Protein AF-A0A939L1F6-F1 (afdb_monomer)

pLDDT: mean 75.93, std 15.32, range [46.59, 95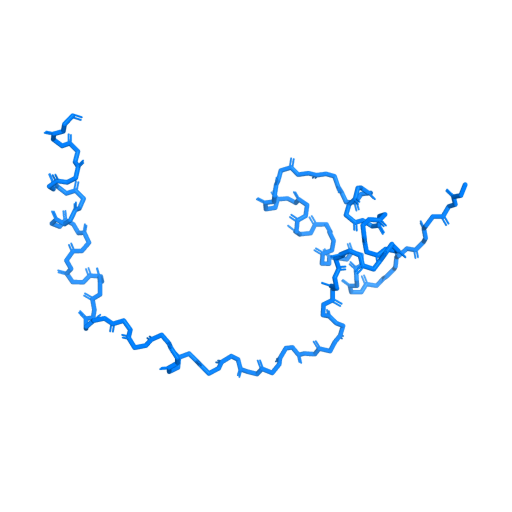.44]

Secondary structure (DSSP, 8-state):
------HHHHHHHHHHHHHHTS-HHHHHHHHHTTSS----SPPP---GGG--PSS-GGGSHHHHHHHHT--

Solvent-accessible surface area (backbone atoms only — not comparable to full-atom values): 4692 Å² total; per-residue (Å²): 139,88,88,88,76,62,71,70,63,42,49,52,34,45,55,49,12,64,76,69,77,51,54,39,65,60,52,50,50,35,35,76,69,65,76,42,85,71,85,85,61,85,72,73,82,75,66,62,76,79,64,76,62,73,86,61,63,76,82,46,45,69,59,52,57,67,66,67,74,78,123

Foldseek 3Di:
DDFDDDDPLLVQLCVVCVVVVHDSVVVSVCVVVVVDDDDPDPDPPPPCVVCPDPPDPVVCVVVCVVVPVPD

Nearest PDB structures (foldseek):
  7zwc-assembly1_b  TM=4.096E-01  e=8.575E+00  Homo sapiens

Radius of gyration: 18.83 Å; Cα contacts (8 Å, |Δi|>4): 28; chains: 1; bounding box: 25×36×49 Å

Structure (mmCIF, N/CA/C/O backbone):
data_AF-A0A939L1F6-F1
#
_entry.id   AF-A0A939L1F6-F1
#
loop_
_atom_site.group_PDB
_atom_site.id
_atom_site.type_symbol
_atom_site.label_atom_id
_atom_site.label_alt_id
_atom_site.label_comp_id
_atom_site.label_asym_id
_atom_site.label_entity_id
_atom_site.label_seq_id
_atom_site.pdbx_PDB_ins_code
_atom_site.Cartn_x
_atom_site.Cartn_y
_atom_site.Cartn_z
_atom_site.occupancy
_atom_site.B_iso_or_equiv
_atom_site.auth_seq_id
_atom_site.auth_comp_id
_atom_site.auth_asym_id
_atom_site.auth_atom_id
_atom_site.pdbx_PDB_model_num
ATOM 1 N N . MET A 1 1 ? 7.953 15.681 -12.450 1.00 65.25 1 MET A N 1
ATOM 2 C CA . MET A 1 1 ? 8.177 14.220 -12.442 1.00 65.25 1 MET A CA 1
ATOM 3 C C . MET A 1 1 ? 6.821 13.561 -12.259 1.00 65.25 1 MET A C 1
ATOM 5 O O . MET A 1 1 ? 6.126 13.945 -11.329 1.00 65.25 1 MET A O 1
ATOM 9 N N . SER A 1 2 ? 6.406 12.675 -13.163 1.00 78.75 2 SER A N 1
ATOM 10 C CA . SER A 1 2 ? 5.128 11.954 -13.076 1.00 78.75 2 SER A CA 1
ATOM 11 C C . SER A 1 2 ? 5.384 10.472 -12.803 1.00 78.75 2 SER A C 1
ATOM 13 O O . SER A 1 2 ? 6.241 9.861 -13.437 1.00 78.75 2 SER A O 1
ATOM 15 N N . VAL A 1 3 ? 4.653 9.900 -11.845 1.00 81.69 3 VAL A N 1
ATOM 16 C CA . VAL A 1 3 ? 4.710 8.474 -11.498 1.00 81.69 3 VAL A CA 1
ATOM 17 C C . VAL A 1 3 ? 3.433 7.819 -12.007 1.00 81.69 3 VAL A C 1
ATOM 19 O O . 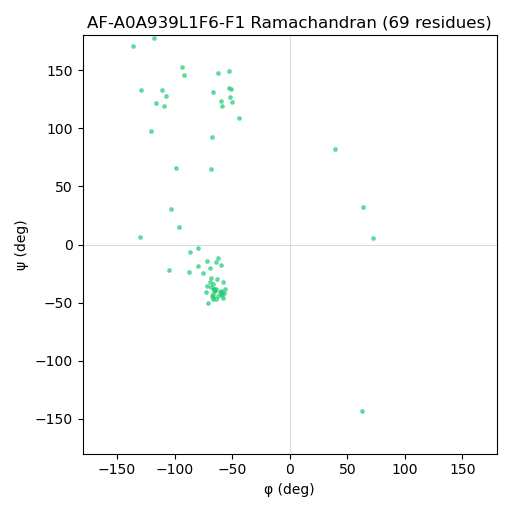VAL A 1 3 ? 2.340 8.300 -11.726 1.00 81.69 3 VAL A O 1
ATOM 22 N N . THR A 1 4 ? 3.566 6.738 -12.775 1.00 83.94 4 THR A N 1
ATOM 23 C CA . THR A 1 4 ? 2.421 5.977 -13.295 1.00 83.94 4 THR A CA 1
ATOM 24 C C . THR A 1 4 ? 2.450 4.575 -12.703 1.00 83.94 4 THR A C 1
ATOM 26 O O . THR A 1 4 ? 3.428 3.852 -12.879 1.00 83.94 4 THR A O 1
ATOM 29 N N . VAL A 1 5 ? 1.378 4.188 -12.009 1.00 82.06 5 VAL A N 1
ATOM 30 C CA . VAL A 1 5 ? 1.196 2.843 -11.448 1.00 82.06 5 VAL A CA 1
ATOM 31 C C . VAL A 1 5 ? -0.167 2.321 -11.885 1.00 82.06 5 VAL A C 1
ATOM 33 O O . VAL A 1 5 ? -1.161 3.037 -11.801 1.00 82.06 5 VAL A O 1
ATOM 36 N N . SER A 1 6 ? -0.226 1.082 -12.368 1.00 86.94 6 SER A N 1
ATOM 37 C CA . SER A 1 6 ? -1.443 0.482 -12.921 1.00 86.94 6 SER A CA 1
ATOM 38 C C . SER A 1 6 ? -1.645 -0.958 -12.440 1.00 86.94 6 SER A C 1
ATOM 40 O O . SER A 1 6 ? -0.778 -1.549 -11.788 1.00 86.94 6 SER A O 1
ATOM 42 N N . GLY A 1 7 ? -2.823 -1.515 -12.735 1.00 88.50 7 GLY A N 1
ATOM 43 C CA . GLY A 1 7 ? -3.170 -2.899 -12.410 1.00 88.50 7 GLY A CA 1
ATOM 44 C C . GLY A 1 7 ? -3.176 -3.184 -10.906 1.00 88.50 7 GLY A C 1
ATOM 45 O O . GLY A 1 7 ? -3.557 -2.335 -10.097 1.00 88.50 7 GLY A O 1
ATOM 46 N N . LEU A 1 8 ? -2.729 -4.386 -10.535 1.00 88.00 8 LEU A N 1
ATOM 47 C CA . LEU A 1 8 ? -2.704 -4.867 -9.151 1.00 88.00 8 LEU A CA 1
ATOM 48 C C . LEU A 1 8 ? -1.923 -3.938 -8.209 1.00 88.00 8 LEU A C 1
ATOM 50 O O . LEU A 1 8 ? -2.373 -3.674 -7.099 1.00 88.00 8 LEU A O 1
ATOM 54 N N . LYS A 1 9 ? -0.803 -3.363 -8.666 1.00 88.19 9 LYS A N 1
ATOM 55 C CA . LYS A 1 9 ? -0.011 -2.418 -7.861 1.00 88.19 9 LYS A CA 1
ATOM 56 C C . LYS A 1 9 ? -0.822 -1.191 -7.447 1.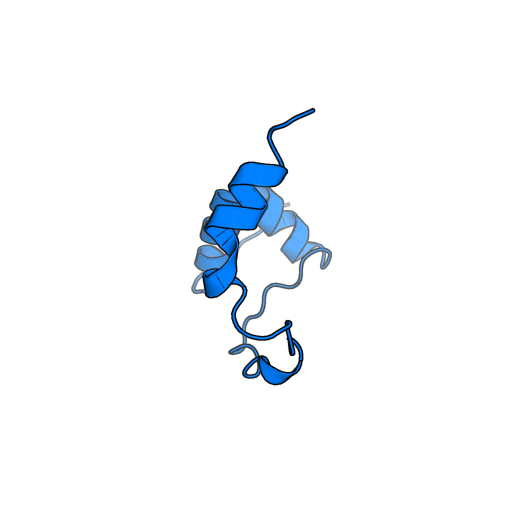00 88.19 9 LYS A C 1
ATOM 58 O O . LYS A 1 9 ? -0.744 -0.762 -6.302 1.00 88.19 9 LYS A O 1
ATOM 63 N N . ALA A 1 10 ? -1.614 -0.639 -8.367 1.00 90.81 10 ALA A N 1
ATOM 64 C CA . ALA A 1 10 ? -2.453 0.521 -8.081 1.00 90.81 10 ALA A CA 1
ATOM 65 C C . ALA A 1 10 ? -3.594 0.185 -7.112 1.00 90.81 10 ALA A C 1
ATOM 67 O O . ALA A 1 10 ? -4.051 1.065 -6.388 1.00 90.81 10 ALA A O 1
ATOM 68 N N . GLN A 1 11 ? -4.069 -1.064 -7.110 1.00 91.31 11 GLN A N 1
ATOM 69 C CA . GLN A 1 11 ? -5.055 -1.535 -6.140 1.00 91.31 11 GLN A CA 1
ATOM 70 C C . GLN A 1 11 ? -4.426 -1.673 -4.748 1.00 91.31 11 GLN A C 1
ATOM 72 O O . GLN A 1 11 ? -4.917 -1.056 -3.811 1.00 91.31 11 GLN A O 1
ATOM 77 N N . ILE A 1 12 ? -3.277 -2.350 -4.640 1.00 90.81 12 ILE A N 1
ATOM 78 C CA . ILE A 1 12 ? -2.558 -2.512 -3.365 1.00 90.81 12 ILE A CA 1
ATOM 79 C C . ILE A 1 12 ? -2.211 -1.153 -2.744 1.00 90.81 12 ILE A C 1
ATOM 81 O O . ILE A 1 12 ? -2.376 -0.965 -1.544 1.00 90.81 12 ILE A O 1
ATOM 85 N N . LEU A 1 13 ? -1.769 -0.183 -3.552 1.00 92.62 13 LEU A N 1
ATOM 86 C CA . LEU A 1 13 ? -1.492 1.177 -3.082 1.00 92.62 13 LEU A CA 1
ATOM 87 C C . LEU A 1 13 ? -2.726 1.871 -2.501 1.00 92.62 13 LEU A C 1
ATOM 89 O O . LEU A 1 13 ? -2.613 2.546 -1.482 1.00 92.62 13 LEU A O 1
ATOM 93 N N . ARG A 1 14 ? -3.891 1.707 -3.137 1.00 93.56 14 ARG A N 1
ATOM 94 C CA . ARG A 1 14 ? -5.155 2.283 -2.661 1.00 93.56 14 ARG A CA 1
ATOM 95 C C . ARG A 1 14 ? -5.609 1.641 -1.354 1.00 93.56 14 ARG A C 1
ATOM 97 O O . ARG A 1 14 ? -5.966 2.359 -0.425 1.00 93.56 14 ARG A O 1
ATOM 104 N N . ASP A 1 15 ? -5.525 0.320 -1.261 1.00 93.38 15 ASP A N 1
ATOM 105 C CA . ASP A 1 15 ? -5.923 -0.412 -0.057 1.00 93.38 15 ASP A CA 1
ATOM 106 C C . ASP A 1 15 ? -4.983 -0.093 1.114 1.00 93.38 15 ASP A C 1
ATOM 108 O O . ASP A 1 15 ? -5.424 0.194 2.227 1.00 93.38 15 ASP A O 1
ATOM 112 N N . LEU A 1 16 ? -3.675 -0.044 0.851 1.00 91.12 16 LEU A N 1
ATOM 113 C CA . LEU A 1 16 ? -2.676 0.316 1.850 1.00 91.12 16 LEU A CA 1
ATOM 114 C C . LEU A 1 16 ? -2.828 1.769 2.319 1.00 91.12 16 LEU A C 1
ATOM 116 O O . LEU A 1 16 ? -2.695 2.044 3.509 1.00 91.12 16 LEU A O 1
ATOM 120 N N . ALA A 1 17 ? -3.131 2.693 1.407 1.00 94.00 17 ALA A N 1
ATOM 121 C CA . ALA A 1 17 ? -3.406 4.087 1.740 1.00 94.00 17 ALA A CA 1
ATOM 122 C C . ALA A 1 17 ? -4.588 4.210 2.711 1.00 94.00 17 ALA A C 1
ATOM 124 O O . ALA A 1 17 ? -4.481 4.923 3.709 1.00 94.00 17 ALA A O 1
ATOM 125 N N . ALA A 1 18 ? -5.664 3.452 2.476 1.00 94.19 18 ALA A N 1
ATOM 126 C CA . ALA A 1 18 ? -6.826 3.426 3.359 1.00 94.19 18 ALA A CA 1
ATOM 127 C C . ALA A 1 18 ? -6.481 2.912 4.767 1.00 94.19 18 ALA A C 1
ATOM 129 O O . ALA A 1 18 ? -6.876 3.530 5.753 1.00 94.19 18 ALA A O 1
ATOM 130 N N . VAL A 1 19 ? -5.699 1.831 4.873 1.00 93.94 19 VAL A N 1
ATOM 131 C CA . VAL A 1 19 ? -5.272 1.267 6.169 1.00 93.94 19 VAL A CA 1
ATOM 132 C C . VAL A 1 19 ? -4.348 2.219 6.932 1.00 93.94 19 VAL A C 1
ATOM 134 O O . VAL A 1 19 ? -4.438 2.327 8.152 1.00 93.94 19 VAL A O 1
ATOM 137 N N . LEU A 1 20 ? -3.457 2.915 6.224 1.00 91.75 20 LEU A N 1
ATOM 138 C CA . LEU A 1 20 ? -2.477 3.815 6.833 1.00 91.75 20 LEU A CA 1
ATOM 139 C C . LEU A 1 20 ? -3.006 5.238 7.070 1.00 91.75 20 LEU A C 1
ATOM 141 O O . LEU A 1 20 ? -2.286 6.048 7.650 1.00 91.75 20 LEU A O 1
ATOM 145 N N . GLY A 1 21 ? -4.215 5.568 6.602 1.00 94.25 21 GLY A N 1
ATOM 146 C CA . GLY A 1 21 ? -4.748 6.934 6.648 1.00 94.25 21 GLY A CA 1
ATOM 147 C C . GLY A 1 21 ? -3.935 7.928 5.808 1.00 94.25 21 GLY A C 1
ATOM 148 O O . GLY A 1 21 ? -3.805 9.092 6.181 1.00 94.25 21 GLY A O 1
ATOM 149 N N . ARG A 1 22 ? -3.348 7.465 4.699 1.00 95.44 22 ARG A N 1
ATOM 150 C CA . ARG A 1 22 ? -2.502 8.254 3.784 1.00 95.44 22 ARG A CA 1
ATOM 151 C C . ARG A 1 22 ? -3.112 8.317 2.389 1.00 95.44 22 ARG A C 1
ATOM 153 O O . ARG A 1 22 ? -4.155 7.720 2.136 1.00 95.44 22 ARG A O 1
ATOM 160 N N . THR A 1 23 ? -2.469 9.036 1.471 1.00 95.31 23 THR A N 1
ATOM 161 C CA . THR A 1 23 ? -2.904 9.091 0.070 1.00 95.31 23 THR A CA 1
ATOM 162 C C . THR A 1 23 ? -2.206 8.019 -0.779 1.00 95.31 23 THR A C 1
ATOM 164 O O . THR A 1 23 ? -1.036 7.696 -0.541 1.00 95.31 23 THR A O 1
ATOM 167 N N . PRO A 1 24 ? -2.886 7.449 -1.791 1.00 92.56 24 PRO A N 1
ATOM 168 C CA . PRO A 1 24 ? -2.261 6.519 -2.731 1.00 92.56 24 PRO A CA 1
ATOM 169 C C . PRO A 1 24 ? -1.064 7.129 -3.476 1.00 92.56 24 PRO A C 1
ATOM 171 O O . PRO A 1 24 ? -0.115 6.416 -3.795 1.00 92.56 24 PRO A O 1
ATOM 174 N N . GLU A 1 25 ? -1.087 8.437 -3.739 1.00 93.44 25 GLU A N 1
ATOM 175 C CA . GLU A 1 25 ? -0.039 9.174 -4.447 1.00 93.44 25 GLU A CA 1
ATOM 176 C C . GLU A 1 25 ? 1.264 9.223 -3.649 1.00 93.44 25 GLU A C 1
ATOM 178 O O . GLU A 1 25 ? 2.333 8.959 -4.201 1.00 93.44 25 GLU A O 1
ATOM 183 N N . GLU A 1 26 ? 1.189 9.507 -2.347 1.00 93.88 26 GLU A N 1
ATOM 184 C CA . GLU A 1 26 ? 2.358 9.472 -1.466 1.00 93.88 26 GLU A CA 1
ATOM 185 C C . GLU A 1 26 ? 3.019 8.093 -1.480 1.00 93.88 26 GLU A C 1
ATOM 187 O O . GLU A 1 26 ? 4.235 7.971 -1.639 1.00 93.88 26 GLU A O 1
ATOM 192 N N . LEU A 1 27 ? 2.206 7.040 -1.376 1.00 93.56 27 LEU A N 1
ATOM 193 C CA . LEU A 1 27 ? 2.699 5.668 -1.394 1.00 93.56 27 LEU A CA 1
ATOM 194 C C . LEU A 1 27 ? 3.242 5.267 -2.777 1.00 93.56 27 LEU A C 1
ATOM 196 O O . LEU A 1 27 ? 4.202 4.500 -2.858 1.00 93.56 27 LEU A O 1
ATOM 200 N N . ALA A 1 28 ? 2.684 5.803 -3.867 1.00 92.81 28 ALA A N 1
ATOM 201 C CA . ALA A 1 28 ? 3.199 5.602 -5.221 1.00 92.81 28 ALA A CA 1
ATOM 202 C C . ALA A 1 28 ? 4.586 6.234 -5.408 1.00 92.81 28 ALA A C 1
ATOM 204 O O . ALA A 1 28 ? 5.452 5.635 -6.049 1.00 92.81 28 ALA A O 1
ATOM 205 N N . ILE A 1 29 ? 4.816 7.417 -4.830 1.00 93.19 29 ILE A N 1
ATOM 206 C CA . ILE A 1 29 ? 6.120 8.092 -4.846 1.00 93.19 29 ILE A CA 1
ATOM 207 C C . ILE A 1 29 ? 7.142 7.292 -4.032 1.00 93.19 29 ILE A C 1
ATOM 209 O O . ILE A 1 29 ? 8.234 7.027 -4.530 1.00 93.19 29 ILE A O 1
ATOM 213 N N . GLU A 1 30 ? 6.785 6.843 -2.824 1.00 92.62 30 GLU A N 1
ATOM 214 C CA . GLU A 1 30 ? 7.649 5.980 -2.000 1.00 92.62 30 GLU A CA 1
ATOM 215 C C . GLU A 1 30 ? 8.004 4.670 -2.715 1.00 92.62 30 GLU A C 1
ATOM 217 O O . GLU A 1 30 ? 9.152 4.219 -2.664 1.00 92.62 30 GLU A O 1
ATOM 222 N N . HIS A 1 31 ? 7.034 4.067 -3.405 1.00 90.06 31 HIS A N 1
ATOM 223 C CA . HIS A 1 31 ? 7.261 2.869 -4.204 1.00 90.06 31 HIS A CA 1
ATOM 224 C C . HIS A 1 31 ? 8.221 3.135 -5.368 1.00 90.06 31 HIS A C 1
ATOM 226 O O . HIS A 1 31 ? 9.178 2.385 -5.558 1.00 90.06 31 HIS A O 1
ATOM 232 N N . ALA A 1 32 ? 8.009 4.220 -6.119 1.00 90.12 32 ALA A N 1
ATOM 233 C CA . ALA A 1 32 ? 8.885 4.614 -7.221 1.00 90.12 32 ALA A CA 1
ATOM 234 C C . ALA A 1 32 ? 10.309 4.961 -6.751 1.00 90.12 32 ALA A C 1
ATOM 236 O O . ALA A 1 32 ? 11.266 4.747 -7.492 1.00 90.12 32 ALA A O 1
ATOM 237 N N . ALA A 1 33 ? 10.454 5.451 -5.518 1.00 91.00 33 ALA A N 1
ATOM 238 C CA . ALA A 1 33 ? 11.738 5.717 -4.875 1.00 91.00 33 ALA A CA 1
ATOM 239 C C . ALA A 1 33 ? 12.413 4.458 -4.290 1.00 91.00 33 ALA A C 1
ATOM 241 O O . ALA A 1 33 ? 13.507 4.558 -3.741 1.00 91.00 33 ALA A O 1
ATOM 242 N N . GLY A 1 34 ? 11.774 3.284 -4.362 1.00 88.56 34 GLY A N 1
ATOM 243 C CA . GLY A 1 34 ? 12.296 2.036 -3.795 1.00 88.56 34 GLY A CA 1
ATOM 244 C C . GLY A 1 34 ? 12.245 1.961 -2.264 1.00 88.56 34 GLY A C 1
ATOM 245 O O . GLY A 1 34 ? 12.724 0.992 -1.686 1.00 88.56 34 GLY A O 1
ATOM 246 N N . ILE A 1 35 ? 11.642 2.951 -1.603 1.00 89.88 35 ILE A N 1
ATOM 247 C CA . ILE A 1 35 ? 11.490 3.003 -0.142 1.00 89.88 35 ILE A CA 1
ATOM 248 C C . ILE A 1 35 ? 10.450 1.976 0.313 1.00 89.88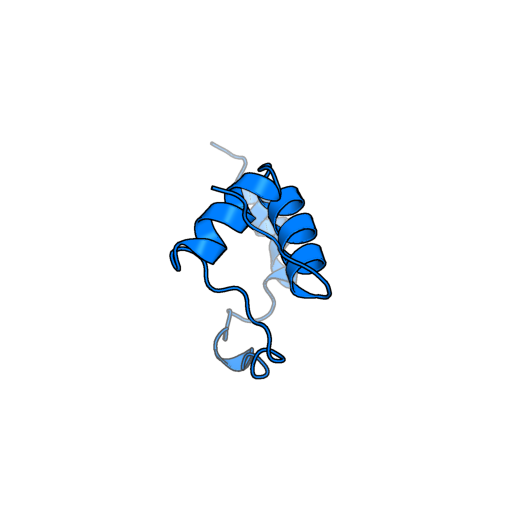 35 ILE A C 1
ATOM 250 O O . ILE A 1 35 ? 10.591 1.357 1.366 1.00 89.88 35 ILE A O 1
ATOM 254 N N . ARG A 1 36 ? 9.404 1.779 -0.498 1.00 84.44 36 ARG A N 1
ATOM 255 C CA . ARG A 1 36 ? 8.300 0.867 -0.195 1.00 84.44 36 ARG A CA 1
ATOM 256 C C . ARG A 1 36 ? 8.175 -0.226 -1.259 1.00 84.44 36 ARG A C 1
ATOM 258 O O . ARG A 1 36 ? 7.555 0.002 -2.306 1.00 84.44 36 ARG A O 1
ATOM 265 N N . PRO A 1 37 ? 8.726 -1.426 -1.022 1.00 83.69 37 PRO A N 1
ATOM 266 C CA . PRO A 1 37 ? 8.482 -2.553 -1.907 1.00 83.69 37 PRO A CA 1
ATOM 267 C C . PRO A 1 37 ? 7.010 -2.962 -1.808 1.00 83.69 37 PRO A C 1
ATOM 269 O O . PRO A 1 37 ? 6.461 -3.109 -0.718 1.00 83.69 37 PRO A O 1
ATOM 272 N N . ILE A 1 3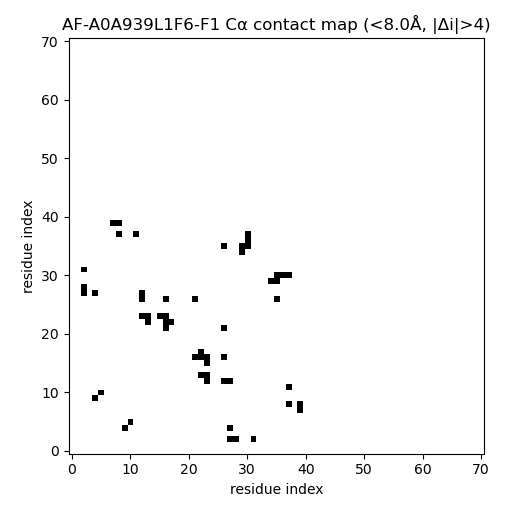8 ? 6.367 -3.131 -2.962 1.00 82.38 38 ILE A N 1
ATOM 273 C CA . ILE A 1 38 ? 5.010 -3.670 -3.051 1.00 82.38 38 ILE A CA 1
ATOM 274 C C . ILE A 1 38 ? 5.135 -5.059 -3.655 1.00 82.38 38 ILE A C 1
ATOM 276 O O . ILE A 1 38 ? 5.639 -5.166 -4.782 1.00 82.38 38 ILE A O 1
ATOM 280 N N . PRO A 1 39 ? 4.720 -6.111 -2.932 1.00 69.81 39 PRO A N 1
ATOM 281 C CA . PRO A 1 39 ? 4.772 -7.461 -3.458 1.00 69.81 3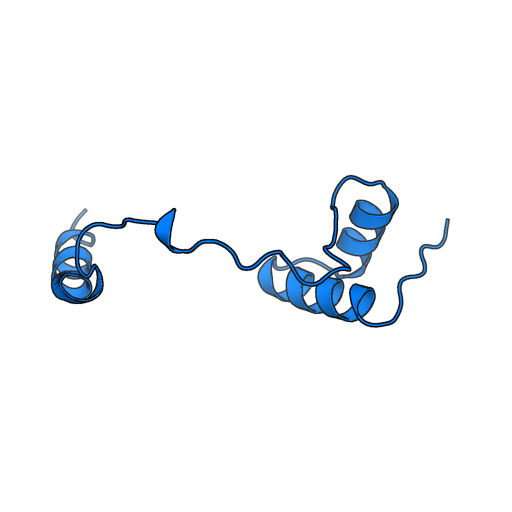9 PRO A CA 1
ATOM 282 C C . PRO A 1 39 ? 3.909 -7.530 -4.718 1.00 69.81 39 PRO A C 1
ATOM 284 O O . PRO A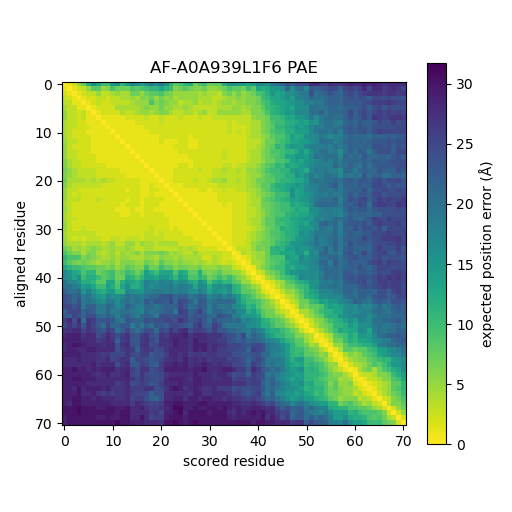 1 39 ? 2.745 -7.133 -4.737 1.00 69.81 39 PRO A O 1
ATOM 287 N N . THR A 1 40 ? 4.543 -7.948 -5.806 1.00 68.00 40 THR A N 1
ATOM 288 C CA . THR A 1 40 ? 3.914 -8.127 -7.124 1.00 68.00 40 THR A CA 1
ATOM 289 C C . THR A 1 40 ? 3.681 -9.586 -7.449 1.00 68.00 40 THR A C 1
ATOM 291 O O . THR A 1 40 ? 2.818 -9.903 -8.261 1.00 68.00 40 THR A O 1
ATOM 294 N N . GLU A 1 41 ? 4.440 -10.452 -6.796 1.00 63.84 41 GLU A N 1
ATOM 295 C CA . GLU A 1 41 ? 4.255 -11.886 -6.811 1.00 63.84 41 GLU A CA 1
ATOM 296 C C . GLU A 1 41 ? 3.384 -12.280 -5.615 1.00 63.84 41 GLU A C 1
ATOM 298 O O . GLU A 1 41 ? 3.366 -11.558 -4.606 1.00 63.84 41 GLU A O 1
ATOM 303 N N . PRO A 1 42 ? 2.638 -13.394 -5.711 1.00 59.25 42 PRO A N 1
ATOM 304 C CA . PRO A 1 42 ? 1.992 -13.970 -4.544 1.00 59.25 42 PRO A CA 1
ATOM 305 C C . PRO A 1 42 ? 3.039 -14.112 -3.442 1.00 59.25 42 PRO A C 1
ATOM 307 O O . PRO A 1 42 ? 4.089 -14.724 -3.648 1.00 59.25 42 PRO A O 1
ATOM 310 N N . LEU A 1 43 ? 2.766 -13.490 -2.292 1.00 61.50 43 LEU A N 1
ATOM 311 C CA . LEU A 1 43 ? 3.620 -13.642 -1.124 1.00 61.50 43 LEU A CA 1
ATOM 312 C C . LEU A 1 43 ? 3.791 -15.145 -0.874 1.00 61.50 43 LEU A C 1
ATOM 314 O O . LEU A 1 43 ? 2.789 -15.870 -0.946 1.00 61.50 43 LEU A O 1
ATOM 318 N N . PRO A 1 44 ? 5.021 -15.632 -0.615 1.00 58.38 44 PRO A N 1
ATOM 319 C CA . PRO A 1 44 ? 5.180 -17.002 -0.158 1.00 58.38 44 PRO A CA 1
ATOM 320 C C . PRO A 1 44 ? 4.230 -17.188 1.020 1.00 58.38 44 PRO A C 1
ATOM 322 O O . PRO A 1 44 ? 4.128 -16.287 1.857 1.00 58.38 44 PRO A O 1
ATOM 325 N N . LEU A 1 45 ? 3.484 -18.301 1.021 1.00 62.22 45 LEU A N 1
ATOM 326 C CA . LEU A 1 45 ? 2.602 -18.673 2.125 1.00 62.22 45 LEU A CA 1
ATOM 327 C C . LEU A 1 45 ? 3.377 -18.427 3.413 1.00 62.22 45 LEU A C 1
ATOM 329 O O . LEU A 1 45 ? 4.381 -19.093 3.665 1.00 62.22 45 LEU A O 1
ATOM 333 N N . VAL A 1 46 ? 2.966 -17.395 4.149 1.00 60.97 46 VAL A N 1
ATOM 334 C CA . VAL A 1 46 ? 3.575 -17.076 5.431 1.00 60.97 46 VAL A CA 1
ATOM 335 C C . VAL A 1 46 ? 3.378 -18.323 6.263 1.00 60.97 46 VAL A C 1
ATOM 337 O O . VAL A 1 46 ? 2.243 -18.774 6.438 1.00 60.97 46 VAL A O 1
ATOM 340 N N . ASP A 1 47 ? 4.484 -18.916 6.698 1.00 60.53 47 ASP A N 1
ATOM 341 C CA . ASP A 1 47 ? 4.424 -20.019 7.632 1.00 60.53 47 ASP A CA 1
ATOM 342 C C . ASP A 1 47 ? 3.908 -19.454 8.953 1.00 60.53 47 ASP A C 1
ATOM 344 O O . ASP A 1 47 ? 4.654 -18.895 9.755 1.00 60.53 47 ASP A O 1
ATOM 348 N N . TRP A 1 48 ? 2.591 -19.514 9.136 1.00 59.03 48 TRP A N 1
ATOM 349 C CA . TRP A 1 48 ? 1.931 -19.051 10.349 1.00 59.03 48 TRP A CA 1
ATOM 350 C C . TRP A 1 48 ? 2.384 -19.844 11.580 1.00 59.03 48 TRP A C 1
ATOM 352 O O . TRP A 1 48 ? 2.158 -19.371 12.689 1.00 59.03 48 TRP A O 1
ATOM 362 N N . ALA A 1 49 ? 3.094 -20.969 11.407 1.00 63.81 49 ALA A N 1
ATOM 363 C CA . ALA A 1 49 ? 3.778 -21.658 12.498 1.00 63.81 49 ALA A CA 1
ATOM 364 C C . ALA A 1 49 ? 4.901 -20.816 13.132 1.00 63.81 49 ALA A C 1
ATOM 366 O O . ALA A 1 49 ? 5.339 -21.113 14.236 1.00 63.81 49 ALA A O 1
ATOM 367 N N . LEU A 1 50 ? 5.354 -19.728 12.491 1.00 57.84 50 LEU A N 1
ATOM 368 C CA . LEU A 1 50 ? 6.282 -18.779 13.120 1.00 57.84 50 LEU A CA 1
ATOM 369 C C . LEU A 1 50 ? 5.625 -17.971 14.255 1.00 57.84 50 LEU A C 1
ATOM 371 O O . LEU A 1 50 ? 6.321 -17.417 15.105 1.00 57.84 50 LEU A O 1
ATOM 375 N N . PHE A 1 51 ? 4.292 -17.903 14.263 1.00 60.16 51 PHE A N 1
ATOM 376 C CA . PHE A 1 51 ? 3.491 -17.376 15.358 1.00 60.16 51 PHE A CA 1
ATOM 377 C C . PHE A 1 51 ? 2.962 -18.541 16.203 1.00 60.16 51 PHE A C 1
ATOM 379 O O . PHE A 1 51 ? 1.753 -18.747 16.299 1.00 60.16 51 PHE A O 1
ATOM 386 N N . ASP A 1 52 ? 3.866 -19.269 16.864 1.00 61.75 52 ASP A N 1
ATOM 387 C CA . ASP A 1 52 ? 3.539 -20.112 18.023 1.00 61.75 52 ASP A CA 1
ATOM 388 C C . ASP A 1 52 ? 3.160 -19.203 19.210 1.00 61.75 52 ASP A C 1
ATOM 390 O O . ASP A 1 52 ? 3.864 -19.075 20.215 1.00 61.75 52 ASP A O 1
ATOM 394 N N . GLY A 1 53 ? 2.053 -18.473 19.060 1.00 59.91 53 GLY A N 1
ATOM 395 C CA . GLY A 1 53 ? 1.423 -17.773 20.166 1.00 59.91 53 GLY A CA 1
ATOM 396 C C . GLY A 1 53 ? 0.963 -18.790 21.216 1.00 59.91 53 GLY A C 1
ATOM 397 O O . GLY A 1 53 ? 0.603 -19.914 20.857 1.00 59.91 53 GLY A O 1
ATOM 398 N N . PRO A 1 54 ? 0.970 -18.432 22.513 1.00 59.25 54 PRO A N 1
ATOM 399 C CA . PRO A 1 54 ? 0.451 -19.307 23.557 1.00 59.25 54 PRO A CA 1
ATOM 400 C C . PRO A 1 54 ? -0.979 -19.767 23.219 1.00 59.25 54 PRO A C 1
ATOM 402 O O . PRO A 1 54 ? -1.710 -19.038 22.540 1.00 59.25 54 PRO A O 1
ATOM 405 N N . PRO A 1 55 ? -1.368 -20.978 23.660 1.00 62.09 55 PRO A N 1
ATOM 406 C CA . PRO A 1 55 ? -2.621 -21.609 23.272 1.00 62.09 55 PRO A CA 1
ATOM 407 C C . PRO A 1 55 ? -3.803 -20.667 23.502 1.00 62.09 55 PRO A C 1
ATOM 409 O O . PRO A 1 55 ? -3.972 -20.128 24.590 1.00 62.09 55 PRO A O 1
ATOM 412 N N . ASP A 1 56 ? -4.573 -20.486 22.433 1.00 61.16 56 ASP A N 1
ATOM 413 C CA . ASP A 1 56 ? -5.835 -19.759 22.350 1.00 61.16 56 ASP A CA 1
ATOM 414 C C . ASP A 1 56 ? -5.919 -18.451 23.160 1.00 61.16 56 ASP A C 1
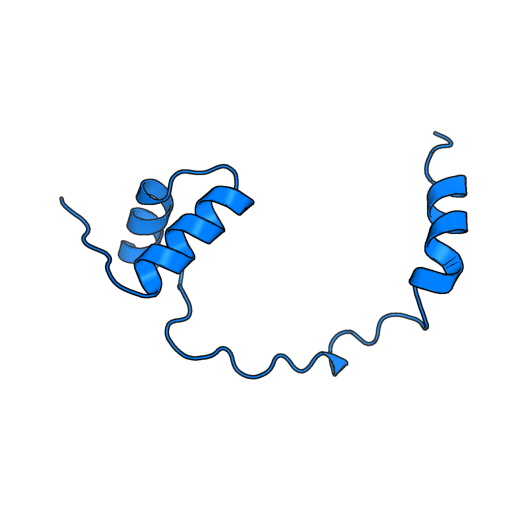ATOM 416 O O . ASP A 1 56 ? -6.523 -18.374 24.231 1.00 61.16 56 ASP A O 1
ATOM 420 N N . LEU A 1 57 ? -5.383 -17.368 22.592 1.00 57.94 57 LEU A N 1
ATOM 421 C CA . LEU A 1 57 ? -5.616 -16.012 23.101 1.00 57.94 57 LEU A CA 1
ATOM 422 C C . LEU A 1 57 ? -7.106 -15.617 23.098 1.00 57.94 57 LEU A C 1
ATOM 424 O O . LEU A 1 57 ? -7.468 -14.677 23.803 1.00 57.94 57 LEU A O 1
ATOM 428 N N . ALA A 1 58 ? -7.978 -16.307 22.349 1.00 59.19 58 ALA A N 1
ATOM 429 C CA . ALA A 1 58 ? -9.416 -16.053 22.393 1.00 59.19 58 ALA A CA 1
ATOM 430 C C . ALA A 1 58 ? -10.063 -16.625 23.665 1.00 59.19 58 ALA A C 1
ATOM 432 O O . ALA A 1 58 ? -11.060 -16.074 24.125 1.00 59.19 58 ALA A O 1
ATOM 433 N N . ALA A 1 59 ? -9.467 -17.645 24.295 1.00 61.41 59 ALA A N 1
ATOM 434 C CA . ALA A 1 59 ? -9.972 -18.233 25.539 1.00 61.41 59 ALA A CA 1
ATOM 435 C C . ALA A 1 59 ? -9.789 -17.330 26.776 1.00 61.41 59 ALA A C 1
ATOM 437 O O . ALA A 1 59 ? -10.404 -17.584 27.808 1.00 61.41 59 ALA A O 1
ATOM 438 N N . GLY A 1 60 ? -8.960 -16.283 26.685 1.00 56.94 60 GLY A N 1
ATOM 439 C CA . GLY A 1 60 ? -8.693 -15.344 27.782 1.00 56.94 60 GLY A CA 1
ATOM 440 C C . GLY A 1 60 ? -8.826 -13.869 27.406 1.00 56.94 60 GLY A C 1
ATOM 441 O O . GLY A 1 60 ? -8.485 -13.012 28.221 1.00 56.94 60 GLY A O 1
ATOM 442 N N . ALA A 1 61 ? -9.290 -13.552 26.192 1.00 61.84 61 ALA A N 1
ATOM 443 C CA . ALA A 1 61 ? -9.397 -12.174 25.713 1.00 61.84 61 ALA A CA 1
ATOM 444 C C . ALA A 1 61 ? -10.320 -11.325 26.603 1.00 61.84 61 ALA A C 1
ATOM 446 O O . ALA A 1 61 ? -9.985 -10.185 26.924 1.00 61.84 61 ALA A O 1
ATOM 447 N N . ASP A 1 62 ? -11.433 -11.904 27.060 1.00 63.25 62 ASP A N 1
ATOM 448 C CA . ASP A 1 62 ? -12.384 -11.225 27.945 1.00 63.25 62 ASP A CA 1
ATOM 449 C C . ASP A 1 62 ? -11.775 -10.915 29.322 1.00 63.25 62 ASP A C 1
ATOM 451 O O . ASP A 1 62 ? -11.981 -9.827 29.863 1.00 63.25 62 ASP A O 1
ATOM 455 N N . ASP A 1 63 ? -10.966 -11.826 29.871 1.00 63.97 63 ASP A N 1
ATOM 456 C CA . ASP A 1 63 ? -10.289 -11.624 31.156 1.00 63.97 63 ASP A CA 1
ATOM 457 C C . ASP A 1 63 ? -9.141 -10.611 31.059 1.00 63.97 63 ASP A C 1
ATOM 459 O O . ASP A 1 63 ? -9.013 -9.736 31.919 1.00 63.97 63 ASP A O 1
ATOM 463 N N . TRP A 1 64 ? -8.357 -10.654 29.979 1.00 61.56 64 TRP A N 1
ATOM 464 C CA . TRP A 1 64 ? -7.299 -9.673 29.721 1.00 61.56 64 TRP A CA 1
ATOM 465 C C . TRP A 1 64 ? -7.848 -8.258 29.506 1.00 61.56 64 TRP A C 1
ATOM 467 O O . TRP A 1 64 ? -7.267 -7.285 29.993 1.00 61.56 64 TRP A O 1
ATOM 477 N N . LEU A 1 65 ? -8.985 -8.125 28.816 1.00 62.34 65 LEU A N 1
ATOM 478 C CA . LEU A 1 65 ? -9.664 -6.839 28.630 1.00 62.34 65 LEU A CA 1
ATOM 479 C C . LEU A 1 65 ? -10.252 -6.308 29.943 1.00 62.34 65 LEU A C 1
ATOM 481 O O . LEU A 1 65 ? -10.193 -5.105 30.195 1.00 62.34 65 LEU A O 1
ATOM 485 N N . ARG A 1 66 ? -10.763 -7.195 30.804 1.00 61.44 66 ARG A N 1
ATOM 486 C CA . ARG A 1 66 ? -11.295 -6.849 32.130 1.00 61.44 66 ARG A CA 1
ATOM 487 C C . ARG A 1 66 ? -10.211 -6.351 33.093 1.00 61.44 66 ARG A C 1
ATOM 489 O O . ARG A 1 66 ? -10.491 -5.486 33.921 1.00 61.44 66 ARG A O 1
ATOM 496 N N . GLU A 1 67 ? -8.989 -6.873 33.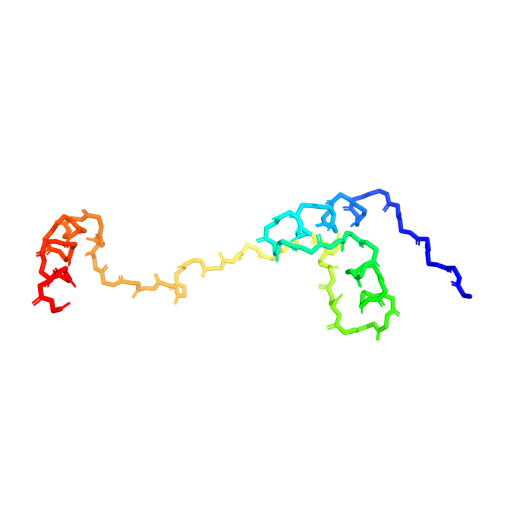004 1.00 61.44 67 GLU A N 1
ATOM 497 C CA . GLU A 1 67 ? -7.871 -6.484 33.882 1.00 61.44 67 GLU A CA 1
ATOM 498 C C . GLU A 1 67 ? -7.078 -5.270 33.368 1.00 61.44 67 GLU A C 1
ATOM 500 O O . GLU A 1 67 ? -6.473 -4.543 34.160 1.00 61.44 67 GLU A O 1
ATOM 505 N N . GLY A 1 68 ? -7.117 -4.996 32.060 1.00 55.81 68 GLY A N 1
ATOM 506 C CA . GLY A 1 68 ? -6.348 -3.922 31.425 1.00 55.81 68 GLY A CA 1
ATOM 507 C C . GLY A 1 68 ? -6.917 -2.503 31.560 1.00 55.81 68 GLY A C 1
ATOM 508 O O . GLY A 1 68 ? -6.172 -1.543 31.381 1.00 55.81 68 GLY A O 1
ATOM 509 N N . THR A 1 69 ? -8.201 -2.326 31.893 1.00 53.88 69 THR A N 1
ATOM 510 C CA . THR A 1 69 ? -8.852 -0.995 31.954 1.00 53.88 69 THR A CA 1
ATOM 511 C C . THR A 1 69 ? -8.893 -0.379 33.359 1.00 53.88 69 THR A C 1
ATOM 513 O O . THR A 1 69 ? -9.658 0.549 33.610 1.00 53.88 69 THR A O 1
ATOM 516 N N . GLY A 1 70 ? -8.097 -0.907 34.293 1.00 56.25 70 GLY A N 1
ATOM 517 C CA . GLY A 1 70 ? -8.071 -0.498 35.701 1.00 56.25 70 GLY A CA 1
ATOM 518 C C . GLY A 1 70 ? -6.900 0.399 36.120 1.00 56.25 70 GLY A C 1
ATOM 519 O O . GLY A 1 70 ? -6.470 0.292 37.269 1.00 56.25 70 GLY A O 1
ATOM 520 N N . ARG A 1 71 ? -6.346 1.240 35.236 1.00 46.59 71 ARG A N 1
ATOM 521 C CA . ARG A 1 71 ? -5.393 2.299 35.622 1.00 46.59 71 ARG A CA 1
ATOM 522 C C . ARG A 1 71 ? -5.736 3.640 35.005 1.00 46.59 71 ARG A C 1
ATOM 524 O O . ARG A 1 71 ? -6.025 3.659 33.791 1.00 46.59 71 ARG A O 1
#

Mean predicted aligned error: 13.83 Å

Sequence (71 aa):
MSVTVSGLKAQILRDLAAVLGRTPEELAIEHAAGIRPIPTEPLPLVDWALFDGPPDLAAGADDWLREGTGR